Protein AF-A0A0E1ELM2-F1 (afdb_monomer)

Solvent-accessible surface area (backbone atoms only — not comparable to full-atom values): 3990 Å² total; per-residue (Å²): 135,61,70,65,59,54,23,58,75,70,76,46,52,68,68,56,50,54,52,60,72,72,50,79,80,48,74,66,54,52,52,49,52,54,50,50,52,51,53,54,51,51,37,58,77,49,73,56,70,63,50,72,70,60,45,50,55,52,51,27,62,75,67,69,70,115

Secondary structure (DSSP, 8-state):
--HHHHHHHTT--HHHHHHHHTPPPPHHHHHHHHHHHHHHHHHHHTTT---HHHHHHHHHHHTT--

Structure (mmCIF, N/CA/C/O backbone):
data_AF-A0A0E1ELM2-F1
#
_entry.id   AF-A0A0E1ELM2-F1
#
loop_
_atom_site.group_PDB
_atom_site.id
_atom_site.type_symbol
_atom_site.label_atom_id
_atom_site.label_alt_id
_atom_site.label_comp_id
_atom_site.label_asym_id
_atom_site.label_entity_id
_atom_site.label_seq_id
_atom_site.pdbx_PDB_ins_code
_atom_site.Cartn_x
_atom_site.Cartn_y
_atom_site.Cartn_z
_atom_site.occupancy
_atom_site.B_iso_or_equiv
_atom_site.auth_seq_id
_atom_site.auth_comp_id
_atom_site.auth_asym_id
_atom_site.auth_atom_id
_atom_site.pdbx_PDB_model_num
ATOM 1 N N . MET A 1 1 ? 13.556 -23.620 -10.327 1.00 63.94 1 MET A N 1
ATOM 2 C CA . MET A 1 1 ? 14.491 -22.572 -9.857 1.00 63.94 1 MET A CA 1
ATO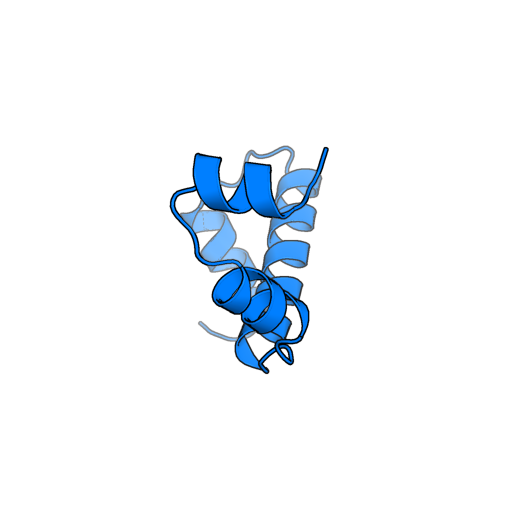M 3 C C . MET A 1 1 ? 14.638 -22.672 -8.343 1.00 63.94 1 MET A C 1
ATOM 5 O O . MET A 1 1 ? 13.626 -22.552 -7.661 1.00 63.94 1 MET A O 1
ATOM 9 N N . PRO A 1 2 ? 15.834 -22.945 -7.799 1.00 87.06 2 PRO A N 1
ATOM 10 C CA . PRO A 1 2 ? 16.028 -23.064 -6.354 1.00 87.06 2 PRO A CA 1
ATOM 11 C C . PRO A 1 2 ? 15.987 -21.689 -5.665 1.00 87.06 2 PRO A C 1
ATOM 13 O O . PRO A 1 2 ? 16.578 -20.728 -6.153 1.00 87.06 2 PRO A O 1
ATOM 16 N N . ILE A 1 3 ? 15.343 -21.606 -4.494 1.00 86.56 3 ILE A N 1
ATOM 17 C CA . ILE A 1 3 ? 15.231 -20.380 -3.667 1.00 86.56 3 ILE A CA 1
ATOM 18 C C . ILE A 1 3 ? 16.613 -19.773 -3.366 1.00 86.56 3 ILE A C 1
ATOM 20 O O . ILE A 1 3 ? 16.769 -18.558 -3.332 1.00 86.56 3 ILE A O 1
ATOM 24 N N . GLN A 1 4 ? 17.640 -20.618 -3.235 1.00 87.88 4 GLN A N 1
ATOM 25 C CA . GLN A 1 4 ? 19.033 -20.207 -3.051 1.00 87.88 4 GLN A CA 1
ATOM 26 C C . GLN A 1 4 ? 19.542 -19.301 -4.186 1.00 87.88 4 GLN A C 1
ATOM 28 O O . GLN A 1 4 ? 20.169 -18.283 -3.908 1.00 87.88 4 GLN A O 1
ATOM 33 N N . ALA A 1 5 ? 19.238 -19.641 -5.443 1.00 91.19 5 ALA A N 1
ATOM 34 C CA . ALA A 1 5 ? 19.672 -18.866 -6.604 1.00 91.19 5 ALA A CA 1
ATOM 35 C C . ALA A 1 5 ? 18.97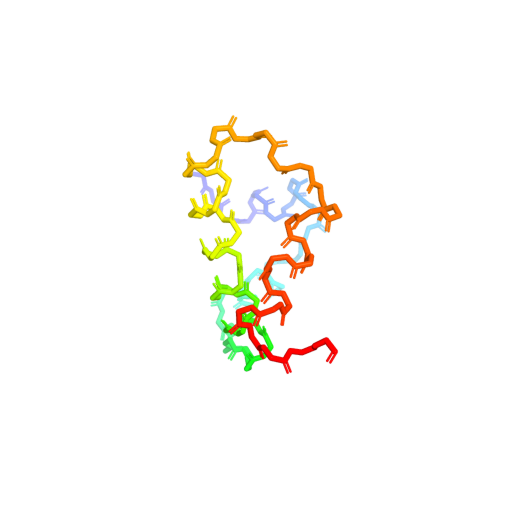0 -17.501 -6.660 1.00 91.19 5 ALA A C 1
ATOM 37 O O . ALA A 1 5 ? 19.593 -16.497 -6.990 1.00 91.19 5 ALA A O 1
ATOM 38 N N . LEU A 1 6 ? 17.692 -17.442 -6.264 1.00 91.31 6 LEU A N 1
ATOM 39 C CA . LEU A 1 6 ? 16.952 -16.182 -6.156 1.00 91.31 6 LEU A CA 1
ATOM 40 C C . LEU A 1 6 ? 17.510 -15.292 -5.040 1.00 91.31 6 LEU A C 1
ATOM 42 O O . LEU A 1 6 ? 17.700 -14.097 -5.253 1.00 91.31 6 LEU A O 1
ATOM 46 N N . CYS A 1 7 ? 17.818 -15.861 -3.870 1.00 91.81 7 CYS A N 1
ATOM 47 C CA . CYS A 1 7 ? 18.448 -15.113 -2.782 1.00 91.81 7 CYS A CA 1
ATOM 48 C C . CYS A 1 7 ? 19.817 -14.556 -3.200 1.00 91.81 7 CYS A C 1
ATOM 50 O O . CYS A 1 7 ? 20.097 -13.394 -2.927 1.00 91.81 7 CYS A O 1
ATOM 52 N N . GLN A 1 8 ? 20.633 -15.340 -3.912 1.00 90.06 8 GLN A N 1
ATOM 53 C CA . GLN A 1 8 ? 21.924 -14.883 -4.440 1.00 90.06 8 GLN A CA 1
ATOM 54 C C . GLN A 1 8 ? 21.764 -13.747 -5.457 1.00 90.06 8 GLN A C 1
ATOM 56 O O . GLN A 1 8 ? 22.448 -12.731 -5.342 1.00 90.06 8 GLN A O 1
ATOM 61 N N . LEU A 1 9 ? 20.822 -13.878 -6.398 1.00 94.00 9 LEU A N 1
ATOM 62 C CA . LEU A 1 9 ? 20.526 -12.845 -7.394 1.00 94.00 9 LEU A CA 1
ATOM 63 C C . LEU A 1 9 ? 20.096 -11.523 -6.739 1.00 94.00 9 LEU A C 1
ATOM 65 O O . LEU A 1 9 ? 20.559 -10.453 -7.124 1.00 94.00 9 LEU A O 1
ATOM 69 N N . LEU A 1 10 ? 19.236 -11.604 -5.723 1.00 91.25 10 LEU A N 1
ATOM 70 C CA . LEU A 1 10 ? 18.707 -10.451 -4.989 1.00 91.25 10 LEU A CA 1
ATOM 71 C C . LEU A 1 10 ? 19.646 -9.951 -3.876 1.00 91.25 10 LEU A C 1
ATOM 73 O O . LEU A 1 10 ? 19.259 -9.064 -3.117 1.00 91.25 10 LEU A O 1
ATOM 77 N N . LYS A 1 11 ? 20.860 -10.514 -3.755 1.00 91.25 11 LYS A N 1
ATOM 78 C CA . LYS A 1 11 ? 21.838 -10.211 -2.689 1.00 91.25 11 LYS A CA 1
ATOM 79 C C . LYS A 1 11 ? 21.261 -10.347 -1.268 1.00 91.25 11 LYS A C 1
ATOM 81 O O . LYS A 1 11 ? 21.656 -9.632 -0.351 1.00 91.25 11 LYS A O 1
ATOM 86 N N . GLY A 1 12 ? 20.316 -11.266 -1.085 1.00 88.12 12 GLY A N 1
ATOM 87 C CA . GLY A 1 12 ? 19.678 -11.577 0.191 1.00 88.12 12 GLY A CA 1
ATOM 88 C C . GLY A 1 12 ? 20.200 -12.875 0.808 1.00 88.12 12 GLY A C 1
ATOM 89 O O . GLY A 1 12 ? 20.744 -13.744 0.127 1.00 88.12 12 GLY A O 1
ATOM 90 N N . SER A 1 13 ? 19.992 -13.048 2.114 1.00 92.00 13 SER A N 1
ATOM 91 C CA . SER A 1 13 ? 20.285 -14.313 2.790 1.00 92.00 13 SER A CA 1
ATOM 92 C C . SER A 1 13 ? 19.093 -15.268 2.724 1.00 92.00 13 SER A C 1
ATOM 94 O O . SER A 1 13 ? 17.927 -14.868 2.800 1.00 92.00 13 SER A O 1
ATOM 96 N N . ARG A 1 14 ? 19.385 -16.572 2.656 1.00 91.06 14 ARG A N 1
ATOM 97 C CA . ARG A 1 14 ? 18.361 -17.622 2.750 1.00 91.06 14 ARG A CA 1
ATOM 98 C C . ARG A 1 14 ? 17.586 -17.537 4.071 1.00 91.06 14 ARG A C 1
ATOM 100 O O . ARG A 1 14 ? 16.373 -17.714 4.082 1.00 91.06 14 ARG A O 1
ATOM 107 N N . SER A 1 15 ? 18.269 -17.234 5.176 1.00 90.25 15 SER A N 1
ATOM 108 C CA . SER A 1 15 ? 17.638 -17.044 6.489 1.00 90.25 15 SER A CA 1
ATOM 109 C C . SER A 1 15 ? 16.693 -15.839 6.509 1.00 90.25 15 SER A C 1
ATOM 111 O O . SER A 1 15 ? 15.611 -15.930 7.082 1.00 90.25 15 SER A O 1
ATOM 113 N N . GLY A 1 16 ? 17.049 -14.743 5.831 1.00 89.81 16 GLY A N 1
ATOM 114 C CA . GLY A 1 16 ? 16.189 -13.572 5.669 1.00 89.81 16 GLY A CA 1
ATOM 115 C C . GLY A 1 16 ? 14.903 -13.892 4.909 1.00 89.81 16 GLY A C 1
ATOM 116 O O . GLY A 1 16 ? 13.829 -13.472 5.337 1.00 89.81 16 GLY A O 1
ATOM 117 N N . TYR A 1 17 ? 14.996 -14.701 3.847 1.00 90.62 17 TYR A N 1
ATOM 118 C CA . TYR A 1 17 ? 13.826 -15.164 3.095 1.00 90.62 17 TYR A CA 1
ATOM 119 C C . TYR A 1 17 ? 12.843 -15.935 3.982 1.00 90.62 17 TYR A C 1
ATOM 121 O O . TYR A 1 17 ? 11.678 -15.556 4.065 1.00 90.62 17 TYR A O 1
ATOM 129 N N . TYR A 1 18 ? 13.3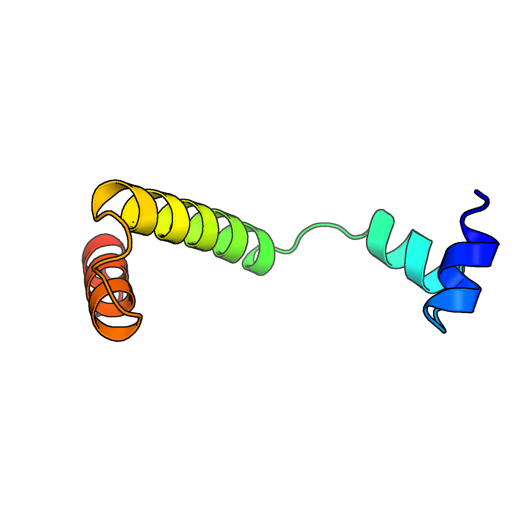01 -16.966 4.698 1.00 93.12 18 TYR A N 1
ATOM 130 C CA . TYR A 1 18 ? 12.409 -17.753 5.558 1.00 93.12 18 TYR A CA 1
ATOM 131 C C . TYR A 1 18 ? 11.916 -16.966 6.780 1.00 93.12 18 TYR A C 1
ATOM 133 O O . TYR A 1 18 ? 10.779 -17.160 7.206 1.00 93.12 18 TYR A O 1
ATOM 141 N N . LYS A 1 19 ? 12.716 -16.032 7.313 1.00 92.50 19 LYS A N 1
ATOM 142 C CA . LYS A 1 19 ? 12.270 -15.106 8.366 1.00 92.50 19 LYS A CA 1
ATOM 143 C C . LYS A 1 19 ? 11.128 -14.214 7.878 1.00 92.50 19 LYS A C 1
ATOM 145 O O . LYS A 1 19 ? 10.167 -14.018 8.611 1.00 92.50 19 LYS A O 1
ATOM 150 N N . TRP A 1 20 ? 11.233 -13.674 6.664 1.00 90.31 20 TRP A N 1
ATOM 151 C CA . TRP A 1 20 ? 10.166 -12.887 6.047 1.00 90.31 20 TRP A CA 1
ATOM 152 C C . TRP A 1 20 ? 8.936 -13.748 5.740 1.00 90.31 20 TRP A C 1
ATOM 154 O O . TRP A 1 20 ? 7.823 -13.331 6.041 1.00 90.31 20 TRP A O 1
ATOM 164 N N . LEU A 1 21 ? 9.139 -14.961 5.217 1.00 90.12 21 LEU A N 1
ATOM 165 C CA . LEU A 1 21 ? 8.064 -15.894 4.876 1.00 90.12 21 LEU A CA 1
ATOM 166 C C . LEU A 1 21 ? 7.227 -16.290 6.101 1.00 90.12 21 LEU A C 1
ATOM 168 O O . LEU A 1 21 ? 6.004 -16.332 6.023 1.00 90.12 21 LEU A O 1
ATOM 172 N N . ASN A 1 22 ? 7.884 -16.539 7.236 1.00 91.50 22 ASN A N 1
ATOM 173 C CA . ASN A 1 22 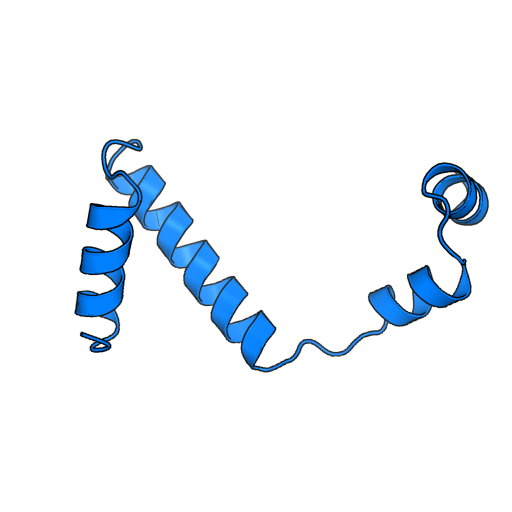? 7.242 -16.961 8.484 1.00 91.50 22 ASN A CA 1
ATOM 174 C C . ASN A 1 22 ? 6.852 -15.787 9.396 1.00 91.50 22 ASN A C 1
ATOM 176 O O . ASN A 1 22 ? 6.471 -15.988 10.551 1.00 91.50 22 ASN A O 1
ATOM 180 N N . ARG A 1 23 ? 6.994 -14.547 8.923 1.00 90.56 23 ARG A N 1
ATOM 181 C CA . ARG A 1 23 ? 6.691 -13.364 9.722 1.00 90.56 23 ARG A CA 1
ATOM 182 C C . ARG A 1 23 ? 5.183 -13.250 9.944 1.00 90.56 23 ARG A C 1
ATOM 184 O O . ARG A 1 23 ? 4.403 -13.249 8.996 1.00 90.56 23 ARG A O 1
ATOM 191 N N . GLN A 1 24 ? 4.784 -13.065 11.201 1.00 89.44 24 GLN A N 1
ATOM 192 C CA . GLN A 1 24 ? 3.409 -12.709 11.542 1.00 89.44 24 GLN A CA 1
ATOM 193 C C . GLN A 1 24 ? 3.111 -11.280 11.080 1.00 89.44 24 GLN A C 1
ATOM 195 O O . GLN A 1 24 ? 3.907 -10.363 11.307 1.00 89.44 24 GLN A O 1
ATOM 200 N N . LYS A 1 25 ? 1.968 -11.096 10.413 1.00 87.19 25 LYS A N 1
ATOM 201 C CA . LYS A 1 25 ? 1.531 -9.772 9.961 1.00 87.19 25 LYS A CA 1
ATOM 202 C C . LYS A 1 25 ? 1.264 -8.897 11.173 1.00 87.19 25 LYS A C 1
ATOM 204 O O . LYS A 1 25 ? 0.542 -9.301 12.080 1.00 87.19 25 LYS A O 1
ATOM 209 N N . THR A 1 26 ? 1.816 -7.692 11.171 1.00 90.62 26 THR A N 1
ATOM 210 C CA . THR A 1 26 ? 1.523 -6.727 12.233 1.00 90.62 26 THR A CA 1
ATOM 211 C C . THR A 1 26 ? 0.150 -6.089 12.022 1.00 90.62 26 THR A C 1
ATOM 213 O O . THR A 1 26 ? -0.385 -6.056 10.906 1.00 90.62 26 THR A O 1
ATOM 216 N N . ASP A 1 27 ? -0.415 -5.510 13.081 1.00 89.25 27 ASP A N 1
ATOM 217 C CA . ASP A 1 27 ? -1.660 -4.739 12.983 1.00 89.25 27 ASP A CA 1
ATOM 218 C C . ASP A 1 27 ? -1.544 -3.603 11.964 1.00 89.25 27 ASP A C 1
ATOM 220 O O . ASP A 1 27 ? -2.488 -3.310 11.228 1.00 89.25 27 ASP A O 1
ATOM 224 N N . PHE A 1 28 ? -0.361 -2.992 11.871 1.00 88.12 28 PHE A N 1
ATOM 225 C CA . PHE A 1 28 ? -0.069 -1.952 10.893 1.00 88.12 28 PHE A CA 1
ATOM 226 C C . PHE A 1 28 ? -0.129 -2.477 9.454 1.00 88.12 28 PHE A C 1
ATOM 228 O O . PHE A 1 28 ? -0.753 -1.852 8.599 1.00 88.12 28 PHE A O 1
ATOM 235 N N . GLU A 1 29 ? 0.445 -3.650 9.175 1.00 90.69 29 GLU A N 1
ATOM 236 C CA . GLU A 1 29 ? 0.355 -4.270 7.847 1.00 90.69 29 GLU A CA 1
ATOM 237 C C . GLU A 1 29 ? -1.077 -4.634 7.475 1.00 90.69 29 GLU A C 1
ATOM 239 O O . GLU A 1 29 ? -1.492 -4.453 6.328 1.00 90.69 29 GLU A O 1
ATOM 244 N N . THR A 1 30 ? -1.855 -5.103 8.447 1.00 90.81 30 THR A N 1
ATOM 245 C CA . THR A 1 30 ? -3.274 -5.396 8.243 1.00 90.81 30 THR A CA 1
ATOM 246 C C . THR A 1 30 ? -4.051 -4.121 7.912 1.00 90.81 30 THR A C 1
ATOM 248 O O . THR A 1 30 ? -4.816 -4.104 6.943 1.00 90.81 30 THR A O 1
ATOM 251 N N . LYS A 1 31 ? -3.819 -3.028 8.652 1.00 91.56 31 LYS A N 1
ATOM 252 C CA . LYS A 1 31 ? -4.408 -1.708 8.365 1.00 91.56 31 LYS A CA 1
ATOM 253 C C . LYS A 1 31 ? -4.001 -1.202 6.979 1.00 91.56 31 LYS A C 1
ATOM 255 O O . LYS A 1 31 ? -4.874 -0.833 6.197 1.00 91.56 31 LYS A O 1
ATOM 260 N N . ASN A 1 32 ? -2.718 -1.275 6.630 1.00 93.06 32 ASN A N 1
ATOM 261 C CA . ASN A 1 32 ? -2.222 -0.864 5.315 1.00 93.06 32 ASN A CA 1
ATOM 262 C C . ASN A 1 32 ? -2.800 -1.704 4.177 1.00 93.06 32 ASN A C 1
ATOM 264 O O . ASN A 1 32 ? -3.121 -1.163 3.123 1.00 93.06 32 ASN A O 1
ATOM 268 N N . THR A 1 33 ? -2.976 -3.010 4.378 1.00 93.56 33 THR A N 1
ATOM 269 C CA . THR A 1 33 ? -3.588 -3.886 3.371 1.00 93.56 33 THR A CA 1
ATOM 270 C C . THR A 1 33 ? -5.040 -3.481 3.112 1.00 93.56 33 THR A C 1
ATOM 272 O O . THR A 1 33 ? -5.450 -3.369 1.955 1.00 93.56 33 THR A O 1
ATOM 275 N N . LYS A 1 34 ? -5.807 -3.191 4.174 1.00 92.81 34 LYS A N 1
ATOM 276 C CA . LYS A 1 34 ? -7.188 -2.689 4.067 1.00 92.81 34 LYS A CA 1
ATOM 277 C C . LYS A 1 34 ? -7.241 -1.322 3.376 1.00 92.81 34 LYS A C 1
ATOM 279 O O . LYS A 1 34 ? -8.034 -1.131 2.457 1.00 92.81 34 LYS A O 1
ATOM 284 N N . LEU A 1 35 ? -6.357 -0.402 3.762 1.00 93.75 35 LEU A N 1
ATOM 285 C CA . LEU A 1 35 ? -6.239 0.919 3.144 1.00 93.75 35 LEU A CA 1
ATOM 286 C C . LEU A 1 35 ? -5.906 0.814 1.648 1.00 93.75 35 LEU A C 1
ATOM 288 O O . LEU A 1 35 ? -6.553 1.448 0.819 1.00 93.75 35 LEU A O 1
ATOM 292 N N . MET A 1 36 ? -4.944 -0.036 1.286 1.00 94.94 36 MET A N 1
ATOM 293 C CA . MET A 1 36 ? -4.552 -0.268 -0.104 1.00 94.94 36 MET A CA 1
ATOM 294 C C . MET A 1 36 ? -5.703 -0.838 -0.936 1.00 94.94 36 MET A C 1
ATOM 296 O O . MET A 1 36 ? -5.891 -0.421 -2.079 1.00 94.94 36 MET A O 1
ATOM 300 N N . ALA A 1 37 ? -6.482 -1.771 -0.380 1.00 94.38 37 ALA A N 1
ATOM 301 C CA . ALA A 1 37 ? -7.673 -2.287 -1.046 1.00 94.38 37 ALA A CA 1
ATOM 302 C C . ALA A 1 37 ? -8.670 -1.156 -1.343 1.00 94.38 37 ALA A C 1
ATOM 304 O O . ALA A 1 37 ? -9.147 -1.052 -2.474 1.00 94.38 37 A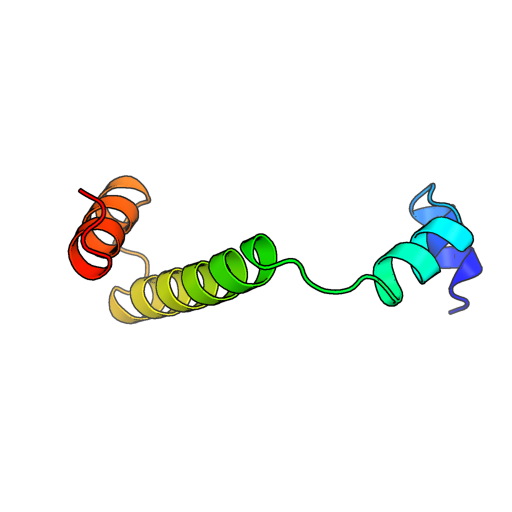LA A O 1
ATOM 305 N N . LYS A 1 38 ? -8.894 -0.251 -0.379 1.00 92.06 38 LYS A N 1
ATOM 306 C CA . LYS A 1 38 ? -9.796 0.892 -0.564 1.00 92.06 38 LYS A CA 1
ATOM 307 C C . LYS A 1 38 ? -9.292 1.886 -1.609 1.00 92.06 38 LYS A C 1
ATOM 309 O O . LYS A 1 38 ? -10.067 2.328 -2.453 1.00 92.06 38 LYS A O 1
ATOM 314 N N . ILE A 1 39 ? -7.991 2.181 -1.616 1.00 93.44 39 ILE A N 1
ATOM 315 C CA . ILE A 1 39 ? -7.366 3.031 -2.642 1.00 93.44 39 ILE A CA 1
ATOM 316 C C . ILE A 1 39 ? -7.577 2.431 -4.037 1.00 93.44 39 ILE A C 1
ATOM 318 O O . ILE A 1 39 ? -7.955 3.147 -4.961 1.00 93.44 39 ILE A O 1
ATOM 322 N N . LYS A 1 40 ? -7.365 1.118 -4.202 1.00 94.06 40 LYS A N 1
ATOM 323 C CA . LYS A 1 40 ? -7.550 0.432 -5.494 1.00 94.06 40 LYS A CA 1
ATOM 324 C C . LYS A 1 40 ? -9.006 0.453 -5.958 1.00 94.06 40 LYS A C 1
ATOM 326 O O . LYS A 1 40 ? -9.251 0.653 -7.144 1.00 94.06 40 LYS A O 1
ATOM 331 N N . GLU A 1 41 ? -9.952 0.249 -5.046 1.00 93.31 41 GLU A N 1
ATOM 332 C CA . GLU A 1 41 ? -11.389 0.340 -5.326 1.00 93.31 41 GLU A CA 1
ATOM 333 C C . GLU A 1 41 ? -11.756 1.740 -5.830 1.00 93.31 41 GLU A C 1
ATOM 335 O O . GLU A 1 41 ? -12.306 1.875 -6.920 1.00 93.31 41 GLU A O 1
ATOM 340 N N . LEU A 1 42 ? -11.363 2.786 -5.099 1.00 91.81 42 LEU A N 1
ATOM 341 C CA . LEU A 1 42 ? -11.626 4.173 -5.486 1.00 91.81 42 LEU A CA 1
ATOM 342 C C . LEU A 1 42 ? -10.945 4.541 -6.802 1.00 91.81 42 LEU A C 1
ATOM 344 O O . LEU A 1 42 ? -11.555 5.159 -7.668 1.00 91.81 42 LEU A O 1
ATOM 348 N N . HIS A 1 43 ? -9.700 4.118 -6.997 1.00 93.75 43 HIS A N 1
ATOM 349 C CA . HIS A 1 43 ? -9.005 4.351 -8.256 1.00 93.75 43 HIS A CA 1
ATOM 350 C C . HIS A 1 43 ? -9.762 3.736 -9.442 1.00 93.75 43 HIS A C 1
ATOM 352 O O . HIS A 1 43 ? -9.858 4.367 -10.491 1.00 93.75 43 HIS A O 1
ATOM 358 N N . ARG A 1 44 ? -10.328 2.532 -9.286 1.00 93.62 44 ARG A N 1
ATOM 359 C CA . ARG A 1 44 ? -11.155 1.896 -10.324 1.00 93.62 44 ARG A CA 1
ATOM 360 C C . ARG A 1 44 ? -12.482 2.625 -10.529 1.00 93.62 44 ARG A C 1
ATOM 362 O O . ARG A 1 44 ? -12.825 2.903 -11.667 1.00 93.62 44 ARG A O 1
ATOM 369 N N . LEU A 1 45 ? -13.187 2.971 -9.452 1.00 92.38 45 LEU A N 1
ATOM 370 C CA . LEU A 1 45 ? -14.483 3.662 -9.514 1.00 92.38 45 LEU A CA 1
ATOM 371 C C . LEU A 1 45 ? -14.408 5.000 -10.255 1.00 92.38 45 LEU A C 1
ATOM 373 O O . LEU A 1 45 ? -15.319 5.353 -10.995 1.00 92.38 45 LEU A O 1
ATOM 377 N N . TYR A 1 46 ? -13.310 5.731 -10.071 1.00 92.12 46 TYR A N 1
ATOM 378 C CA . TYR A 1 46 ? -13.094 7.031 -10.701 1.00 92.12 46 TYR A CA 1
ATOM 379 C C . TYR A 1 46 ? -12.175 6.961 -11.927 1.00 92.12 46 TYR A C 1
ATOM 381 O O . TYR A 1 46 ? -11.651 7.995 -12.335 1.00 92.12 46 TYR A O 1
ATOM 389 N N . ASN A 1 47 ? -11.934 5.770 -12.495 1.00 91.56 47 ASN A N 1
ATOM 390 C CA . ASN A 1 47 ? -11.069 5.562 -13.666 1.00 91.56 47 ASN A CA 1
ATOM 391 C C . ASN A 1 47 ? -9.699 6.269 -13.570 1.00 91.56 47 ASN A C 1
ATOM 393 O O . ASN A 1 47 ? -9.176 6.785 -14.553 1.00 91.56 47 ASN A O 1
ATOM 397 N N . GLY A 1 48 ? -9.125 6.340 -12.367 1.00 88.62 48 GLY A N 1
ATOM 398 C CA . GLY A 1 48 ? -7.837 6.989 -12.110 1.00 88.62 48 GLY A CA 1
ATOM 399 C C . GLY A 1 48 ? -7.834 8.522 -12.166 1.00 88.62 48 GLY A C 1
ATOM 400 O O . GLY A 1 48 ? -6.775 9.124 -12.027 1.00 88.62 48 GLY A O 1
ATOM 401 N N . ILE A 1 49 ? -8.991 9.179 -12.305 1.00 92.81 49 ILE A N 1
ATOM 402 C CA . ILE A 1 49 ? -9.093 10.652 -12.354 1.00 92.81 49 ILE A CA 1
ATOM 403 C C . ILE A 1 49 ? -8.688 11.286 -11.010 1.00 92.81 49 ILE A C 1
ATOM 405 O O . ILE A 1 49 ? -8.211 12.423 -10.944 1.00 92.81 49 ILE A O 1
ATOM 409 N N . LEU A 1 50 ? -8.878 10.559 -9.905 1.00 88.94 50 LEU A N 1
ATOM 410 C CA . LEU A 1 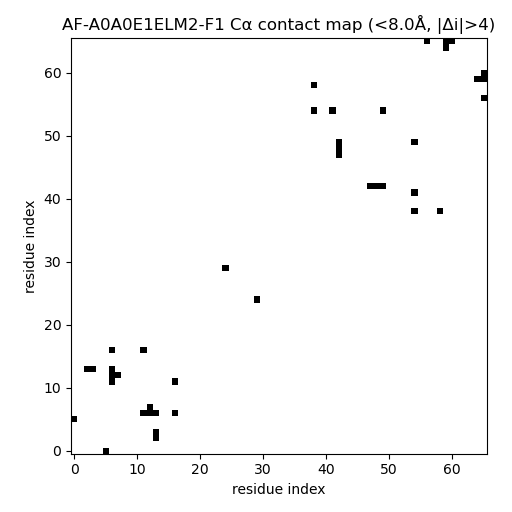50 ? -8.489 11.020 -8.578 1.00 88.94 50 LEU A CA 1
ATOM 411 C C . LEU A 1 50 ? -6.971 10.921 -8.381 1.00 88.94 50 LEU A C 1
ATOM 413 O O . LEU A 1 50 ? -6.440 9.865 -8.041 1.00 88.94 50 LEU A O 1
ATOM 417 N N . GLY A 1 51 ? -6.285 12.059 -8.503 1.00 89.69 51 GLY A N 1
ATOM 418 C CA . GLY A 1 51 ? -4.899 12.202 -8.055 1.00 89.69 51 GLY A CA 1
ATOM 419 C C . GLY A 1 51 ? -4.741 12.052 -6.533 1.00 89.69 51 GLY A C 1
ATOM 420 O O . GLY A 1 51 ? -5.716 12.123 -5.776 1.00 89.69 51 GLY A O 1
ATOM 421 N N . TYR A 1 52 ? -3.491 11.903 -6.073 1.00 92.56 52 TYR A N 1
ATOM 422 C CA . TYR A 1 52 ? -3.167 11.528 -4.686 1.00 92.56 52 TYR A CA 1
ATOM 423 C C . TYR A 1 52 ? -3.860 12.408 -3.633 1.00 92.56 52 TYR A C 1
ATOM 425 O O . TYR A 1 52 ? -4.438 11.891 -2.686 1.00 92.56 52 TYR A O 1
ATOM 433 N N . ARG A 1 53 ? -3.882 13.736 -3.820 1.00 92.88 53 ARG A N 1
ATOM 434 C CA . ARG A 1 53 ? -4.459 14.669 -2.841 1.00 92.88 53 ARG A CA 1
ATOM 435 C C . ARG A 1 53 ? -5.961 14.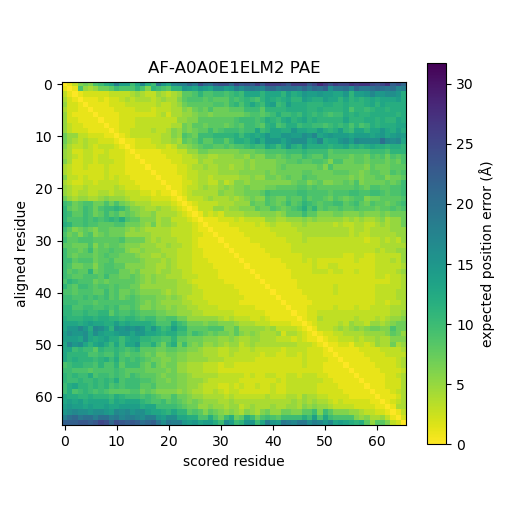457 -2.654 1.00 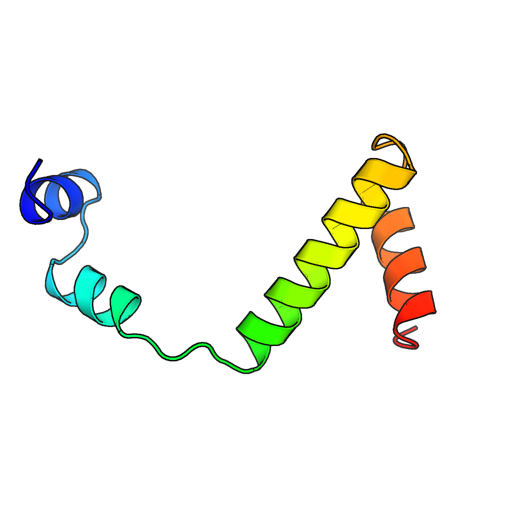92.88 53 ARG A C 1
ATOM 437 O O . ARG A 1 53 ? -6.431 14.398 -1.522 1.00 92.88 53 ARG A O 1
ATOM 444 N N . ARG A 1 54 ? -6.710 14.319 -3.755 1.00 93.75 54 ARG A N 1
ATOM 445 C CA . ARG A 1 54 ? -8.161 14.073 -3.700 1.00 93.75 54 ARG A CA 1
ATOM 446 C C . ARG A 1 54 ? -8.456 12.689 -3.126 1.00 93.75 54 ARG A C 1
ATOM 448 O O . ARG A 1 54 ? -9.381 12.563 -2.330 1.00 93.75 54 ARG A O 1
ATOM 455 N N . MET A 1 55 ? -7.637 11.694 -3.473 1.00 94.00 55 MET A N 1
ATOM 456 C CA . MET A 1 55 ? -7.716 10.348 -2.904 1.00 94.00 55 MET A CA 1
ATOM 457 C C . MET A 1 55 ? -7.555 10.379 -1.377 1.00 94.00 55 MET A C 1
ATOM 459 O O . MET A 1 55 ? -8.404 9.851 -0.662 1.00 94.00 55 MET A O 1
ATOM 463 N N . THR A 1 56 ? -6.526 11.067 -0.870 1.00 94.06 56 THR A N 1
ATOM 464 C CA . THR A 1 56 ? -6.273 11.210 0.571 1.00 94.06 56 THR A CA 1
ATOM 465 C C . THR A 1 56 ? -7.434 11.891 1.287 1.00 94.06 56 THR A C 1
ATOM 467 O O . THR A 1 56 ? -7.917 11.370 2.287 1.00 94.06 56 THR A O 1
ATOM 470 N N . THR A 1 57 ? -7.935 13.023 0.778 1.00 93.06 57 THR A N 1
ATOM 471 C CA . THR A 1 57 ? -9.073 13.718 1.405 1.00 93.06 57 THR A CA 1
ATOM 472 C C . THR A 1 57 ? -10.326 12.847 1.434 1.00 93.06 57 THR A C 1
ATOM 474 O O . THR A 1 57 ? -11.035 12.830 2.437 1.00 93.06 57 THR A O 1
ATOM 477 N N . PHE A 1 58 ? -10.605 12.115 0.355 1.00 91.31 58 PHE A N 1
ATOM 478 C CA . PHE A 1 58 ? -11.769 11.240 0.290 1.00 91.31 58 PHE A CA 1
ATOM 479 C C . PHE A 1 58 ? -11.681 10.113 1.323 1.00 91.31 58 PHE A C 1
ATOM 481 O O . PHE A 1 58 ? -12.620 9.895 2.086 1.00 91.31 58 PHE A O 1
ATOM 488 N N . ILE A 1 59 ? -10.528 9.448 1.398 1.00 92.62 59 ILE A N 1
ATOM 489 C CA . ILE A 1 59 ? -10.293 8.365 2.355 1.00 92.62 59 ILE A CA 1
ATOM 490 C C . ILE A 1 59 ? -10.339 8.881 3.796 1.00 92.62 59 ILE A C 1
ATOM 492 O O . ILE A 1 59 ? -11.013 8.276 4.624 1.00 92.62 59 ILE A O 1
ATOM 496 N N . ASN A 1 60 ? -9.700 10.014 4.098 1.00 92.19 60 ASN A N 1
ATOM 497 C CA . ASN A 1 60 ? -9.713 10.590 5.447 1.00 92.19 60 ASN A CA 1
ATOM 498 C C . ASN A 1 60 ? -11.126 10.992 5.888 1.00 92.19 60 ASN A C 1
ATOM 500 O O . ASN A 1 60 ? -11.469 10.808 7.053 1.00 92.19 60 ASN A O 1
ATOM 504 N N . ARG A 1 61 ? -11.968 11.480 4.965 1.00 91.25 61 ARG A N 1
ATOM 505 C CA . ARG A 1 61 ? -13.388 11.746 5.244 1.00 91.25 61 ARG A CA 1
ATOM 506 C C . ARG A 1 61 ? -14.163 10.464 5.539 1.00 91.25 61 ARG A C 1
ATOM 508 O O . ARG A 1 61 ? -14.964 10.452 6.464 1.00 91.25 61 ARG A O 1
ATOM 515 N N . GLN A 1 62 ? -13.916 9.386 4.793 1.00 86.94 62 GLN A N 1
ATOM 516 C CA . GLN A 1 62 ? -14.561 8.090 5.043 1.00 86.94 62 GLN A CA 1
ATOM 517 C C . GLN A 1 62 ? -14.114 7.444 6.359 1.00 86.94 62 GLN A C 1
ATOM 519 O O . GLN A 1 62 ? -14.908 6.777 7.015 1.00 86.94 62 GLN A O 1
ATOM 524 N N . LEU A 1 63 ? -12.848 7.629 6.734 1.00 86.62 63 LEU A N 1
ATOM 525 C CA . LEU A 1 63 ? -12.255 7.071 7.948 1.00 86.62 63 LEU A CA 1
ATOM 526 C C . LEU A 1 63 ? -12.354 8.011 9.163 1.00 86.62 63 LEU A C 1
ATOM 528 O O . LEU A 1 63 ? -11.818 7.677 10.217 1.00 86.62 63 LEU A O 1
ATOM 532 N N . GLY A 1 64 ? -12.989 9.182 9.029 1.00 85.12 64 GLY A N 1
ATOM 533 C CA . GLY A 1 64 ? -13.143 10.157 10.117 1.00 85.12 64 GLY A CA 1
ATOM 534 C C . GLY A 1 64 ? -11.817 10.658 10.698 1.00 85.12 64 GLY A C 1
ATOM 535 O O . GLY A 1 64 ? -11.734 10.947 11.884 1.00 85.12 64 GLY A O 1
ATOM 536 N N . THR A 1 65 ? -10.761 10.699 9.885 1.00 81.06 65 THR A N 1
ATOM 537 C CA . THR A 1 65 ? -9.375 10.972 10.319 1.00 81.06 65 THR A CA 1
ATOM 538 C C . THR A 1 65 ? -8.902 12.378 9.936 1.00 81.06 65 THR A C 1
ATOM 540 O O . THR A 1 65 ? -7.701 12.613 9.820 1.00 81.06 65 THR A O 1
ATOM 543 N N . THR A 1 66 ? -9.848 13.280 9.655 1.00 59.81 66 THR A N 1
ATOM 544 C CA . THR A 1 66 ? -9.585 14.662 9.212 1.00 59.81 66 THR A CA 1
ATOM 545 C C . THR A 1 66 ? -9.681 15.624 10.380 1.00 59.81 66 THR A C 1
ATOM 547 O O . THR A 1 66 ? -10.578 15.398 11.219 1.00 59.81 66 THR A O 1
#

Organism: Streptococcus agalactiae (NCBI:txid1311)

pLDDT: mean 90.18, std 5.61, range [59.81, 94.94]

Radius of gyration: 17.94 Å; Cα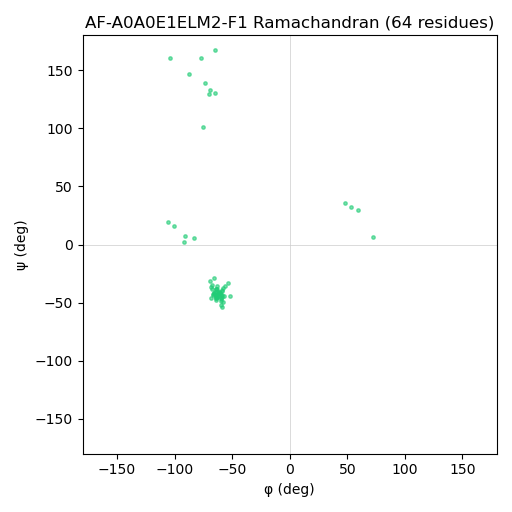 contacts (8 Å, |Δi|>4): 21; chains: 1; bounding box: 36×38×27 Å

Sequence (66 aa):
MPIQALCQLLKGSRSGYYKWLNRQKTDFETKNTKLMAKIKELHRLYNGILGYRRMTTFINRQLGTT

Foldseek 3Di:
DDPVVVCVVVVHDPVVVVCVVPDDQDPVNVVVVVLVVVLVVVCVVVVNPDDPVNSVVVVCVVVVND

Mean predicted aligned error: 6.24 Å